Protein AF-A0A2N3BMI3-F1 (afdb_monomer_lite)

pLDDT: mean 97.52, std 2.23, range [83.62, 98.81]

Foldseek 3Di:
DEFQDCVCVVVVVVVVVVPDDPPRRDDDDYDYDDDPDPVDGDDDDDDDDDD

Radius of gyration: 12.15 Å; chains: 1; bounding box: 32×15×35 Å

Structure (mmCIF, N/CA/C/O backbone):
data_AF-A0A2N3BMI3-F1
#
_entry.id   AF-A0A2N3BMI3-F1
#
loop_
_atom_site.group_PDB
_atom_site.id
_atom_site.type_symbol
_atom_site.label_atom_id
_atom_site.label_alt_id
_atom_site.label_comp_id
_atom_site.label_asym_id
_atom_site.label_entity_id
_atom_site.label_seq_id
_atom_site.pdbx_PDB_ins_code
_atom_site.Cartn_x
_atom_site.Cartn_y
_atom_site.Cartn_z
_atom_site.occupancy
_atom_site.B_iso_or_equiv
_atom_site.auth_seq_id
_atom_site.auth_comp_id
_atom_site.auth_asym_id
_atom_site.auth_atom_id
_atom_site.pdbx_PDB_model_num
ATOM 1 N N . ILE A 1 1 ? 1.726 3.023 1.705 1.00 98.31 1 ILE A N 1
ATOM 2 C CA . ILE A 1 1 ? 1.992 1.880 0.811 1.00 98.31 1 ILE A CA 1
ATOM 3 C C . ILE A 1 1 ? 2.858 2.369 -0.320 1.00 98.31 1 ILE A C 1
ATOM 5 O O . ILE A 1 1 ? 2.524 3.373 -0.938 1.00 98.31 1 ILE A O 1
ATOM 9 N N . TRP A 1 2 ? 3.978 1.696 -0.521 1.00 98.69 2 TRP A N 1
ATOM 10 C CA . TRP A 1 2 ? 4.961 2.052 -1.527 1.00 98.69 2 TRP A CA 1
ATOM 11 C C . TRP A 1 2 ? 4.872 1.061 -2.675 1.00 98.69 2 TRP A C 1
ATOM 13 O O . TRP A 1 2 ? 4.943 -0.142 -2.441 1.00 98.69 2 TRP A O 1
ATOM 23 N N . LEU A 1 3 ? 4.666 1.568 -3.885 1.00 98.81 3 LEU A N 1
ATOM 24 C CA . LEU A 1 3 ? 4.733 0.789 -5.118 1.00 98.81 3 LEU A CA 1
ATOM 25 C C . LEU A 1 3 ? 6.085 1.022 -5.780 1.00 98.81 3 LEU A C 1
ATOM 27 O O . LEU A 1 3 ? 6.592 2.143 -5.749 1.00 98.81 3 LEU A O 1
ATOM 31 N N . ALA A 1 4 ? 6.649 -0.021 -6.383 1.00 98.62 4 ALA A N 1
ATOM 32 C CA . ALA A 1 4 ? 7.858 0.123 -7.188 1.00 98.62 4 ALA A CA 1
ATOM 33 C C . ALA A 1 4 ? 7.592 0.888 -8.500 1.00 98.62 4 ALA A C 1
ATOM 35 O O . ALA A 1 4 ? 8.484 1.574 -8.990 1.00 98.62 4 ALA A O 1
ATOM 36 N N . ASP A 1 5 ? 6.368 0.785 -9.031 1.00 98.38 5 ASP A N 1
ATOM 37 C CA . ASP A 1 5 ? 5.887 1.467 -10.236 1.00 98.38 5 ASP A CA 1
ATOM 38 C C . ASP A 1 5 ? 4.394 1.811 -10.066 1.00 98.38 5 ASP A C 1
ATOM 40 O O . ASP A 1 5 ? 3.588 0.960 -9.671 1.00 98.38 5 ASP A O 1
ATOM 44 N N . MET A 1 6 ? 3.999 3.056 -10.343 1.00 98.44 6 MET A N 1
ATOM 45 C CA . MET A 1 6 ? 2.599 3.492 -10.272 1.00 98.44 6 MET A CA 1
ATOM 46 C C . MET A 1 6 ? 1.690 2.818 -11.319 1.00 98.44 6 MET A C 1
ATOM 48 O O . MET A 1 6 ? 0.465 2.862 -11.183 1.00 98.44 6 MET A O 1
ATOM 52 N N . ALA A 1 7 ? 2.244 2.141 -12.328 1.00 98.50 7 ALA A N 1
ATOM 53 C CA . ALA A 1 7 ? 1.490 1.287 -13.245 1.00 98.50 7 ALA A CA 1
ATOM 54 C C . ALA A 1 7 ? 0.730 0.162 -12.514 1.00 98.50 7 ALA A C 1
ATOM 56 O O . ALA A 1 7 ? -0.372 -0.203 -12.926 1.00 98.50 7 ALA A O 1
ATOM 57 N N . ASP A 1 8 ? 1.259 -0.319 -11.384 1.00 98.50 8 ASP A N 1
ATOM 58 C CA . ASP A 1 8 ? 0.652 -1.390 -10.584 1.00 98.50 8 ASP A CA 1
ATOM 59 C C . ASP A 1 8 ? -0.459 -0.873 -9.635 1.00 98.50 8 ASP A C 1
ATOM 61 O O . ASP A 1 8 ? -1.059 -1.643 -8.881 1.00 98.50 8 ASP A O 1
ATOM 65 N N . PHE A 1 9 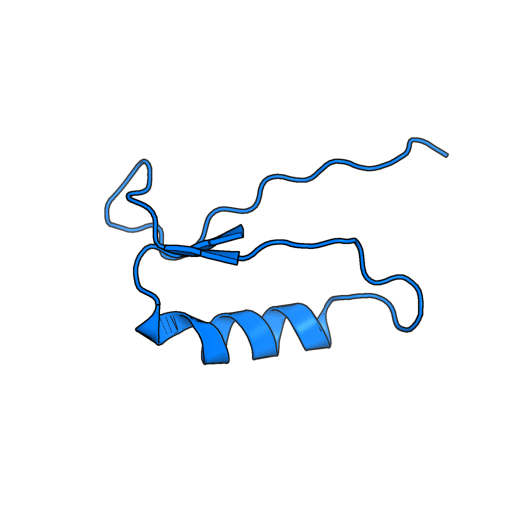? -0.786 0.430 -9.655 1.00 98.38 9 PHE A N 1
ATOM 66 C CA . PHE A 1 9 ? -1.731 1.050 -8.713 1.00 98.38 9 PHE A CA 1
ATOM 67 C C . PHE A 1 9 ? -3.137 0.444 -8.760 1.00 98.38 9 PHE A C 1
ATOM 69 O O . PHE A 1 9 ? -3.743 0.195 -7.716 1.00 98.38 9 PHE A O 1
ATOM 76 N N . ALA A 1 10 ? -3.666 0.197 -9.960 1.00 98.56 10 ALA A N 1
ATOM 77 C CA . ALA A 1 10 ? -5.000 -0.380 -10.118 1.00 98.56 10 ALA A CA 1
ATOM 78 C C . ALA A 1 10 ? -5.048 -1.841 -9.644 1.00 98.56 10 ALA A C 1
ATOM 80 O O . ALA A 1 10 ? -5.975 -2.223 -8.931 1.00 98.56 10 ALA A O 1
ATOM 81 N N . GLU A 1 11 ? -4.032 -2.635 -9.993 1.00 98.56 11 GLU A N 1
ATOM 82 C CA . GLU A 1 11 ? -3.910 -4.038 -9.579 1.00 98.56 11 GLU A CA 1
ATOM 83 C C . GLU A 1 11 ? -3.813 -4.148 -8.054 1.00 98.56 11 GLU A C 1
ATOM 85 O O . GLU A 1 11 ? -4.547 -4.909 -7.421 1.00 98.56 11 GLU A O 1
ATOM 90 N N . MET A 1 12 ? -2.972 -3.313 -7.445 1.00 98.44 12 MET A N 1
ATOM 91 C CA . MET A 1 12 ? -2.818 -3.271 -6.001 1.00 98.44 12 MET A CA 1
ATOM 92 C C . MET A 1 12 ? -4.110 -2.844 -5.288 1.00 98.44 12 MET A C 1
ATOM 94 O O . MET A 1 12 ? -4.467 -3.439 -4.267 1.00 98.44 12 MET A O 1
ATOM 98 N N . ASN A 1 13 ? -4.834 -1.849 -5.816 1.00 98.19 13 ASN A N 1
ATOM 99 C CA . ASN A 1 13 ? -6.103 -1.422 -5.225 1.00 98.19 13 ASN A CA 1
ATOM 100 C C . ASN A 1 13 ? -7.175 -2.508 -5.309 1.00 98.19 13 ASN A C 1
ATOM 102 O O . ASN A 1 13 ? -7.889 -2.695 -4.334 1.00 98.19 13 ASN A O 1
ATOM 106 N N . ALA A 1 14 ? -7.244 -3.278 -6.398 1.00 98.38 14 ALA A N 1
ATOM 107 C CA . ALA A 1 14 ? -8.199 -4.382 -6.502 1.00 98.38 14 ALA A CA 1
ATOM 108 C C . ALA A 1 14 ? -8.008 -5.421 -5.380 1.00 98.38 14 ALA A C 1
ATOM 110 O O . ALA A 1 14 ? -8.982 -5.889 -4.789 1.00 98.38 14 ALA A O 1
ATOM 111 N N . VAL A 1 15 ? -6.754 -5.745 -5.041 1.00 98.31 15 VAL A N 1
ATOM 112 C CA . VAL A 1 15 ? -6.434 -6.645 -3.920 1.00 98.31 15 VAL A CA 1
ATOM 113 C C . VAL A 1 15 ? -6.733 -5.984 -2.573 1.00 98.31 15 VAL A C 1
ATOM 115 O O . VAL A 1 15 ? -7.320 -6.615 -1.695 1.00 98.31 15 VAL A O 1
ATOM 118 N N . TRP A 1 16 ? -6.352 -4.715 -2.401 1.00 98.12 16 TRP A N 1
ATOM 119 C CA . TRP A 1 16 ? -6.589 -3.962 -1.168 1.00 98.12 16 TRP A CA 1
ATOM 120 C C . TRP A 1 16 ? -8.083 -3.837 -0.846 1.00 98.12 16 TRP A C 1
ATOM 122 O O . TRP A 1 16 ? -8.490 -4.157 0.268 1.00 98.12 16 TRP A O 1
ATOM 132 N N . ASP A 1 17 ? -8.892 -3.424 -1.821 1.00 96.88 17 ASP A N 1
ATOM 133 C CA . ASP A 1 17 ? -10.331 -3.192 -1.670 1.00 96.88 17 ASP A CA 1
ATOM 134 C C . ASP A 1 17 ? -11.088 -4.489 -1.355 1.00 96.88 17 ASP A C 1
ATOM 136 O O . ASP A 1 17 ? -12.059 -4.470 -0.601 1.00 96.88 17 ASP A O 1
ATOM 140 N N . GLY A 1 18 ? -10.617 -5.628 -1.876 1.00 97.69 18 GLY A N 1
ATOM 141 C CA . GLY A 1 18 ? -11.153 -6.947 -1.535 1.00 97.69 18 GLY A CA 1
ATOM 142 C C . GLY A 1 18 ? -10.745 -7.459 -0.148 1.00 97.69 18 GLY A C 1
ATOM 143 O O . GLY A 1 18 ? -11.409 -8.342 0.392 1.00 97.69 18 GLY A O 1
ATOM 144 N N . TRP A 1 19 ? -9.664 -6.929 0.432 1.00 97.44 19 TRP A N 1
ATOM 145 C CA . TRP A 1 19 ? -9.128 -7.366 1.724 1.00 97.44 19 TRP A CA 1
ATOM 146 C C . TRP A 1 19 ? -9.605 -6.508 2.904 1.00 97.44 19 TRP A C 1
ATOM 148 O O . TRP A 1 19 ? -9.826 -7.038 3.995 1.00 97.44 19 TRP A O 1
ATOM 158 N N . VAL A 1 20 ? -9.758 -5.191 2.723 1.00 97.12 20 VAL A N 1
ATOM 159 C CA . VAL A 1 20 ? -10.134 -4.292 3.825 1.00 97.12 20 VAL A CA 1
ATOM 160 C C . VAL A 1 20 ? -11.552 -4.548 4.333 1.00 97.12 20 VAL A C 1
ATOM 162 O O . VAL A 1 20 ? -12.499 -4.719 3.570 1.00 97.12 20 VAL A O 1
ATOM 165 N N . ALA A 1 21 ? -11.717 -4.510 5.657 1.00 95.44 21 ALA A N 1
ATOM 166 C CA 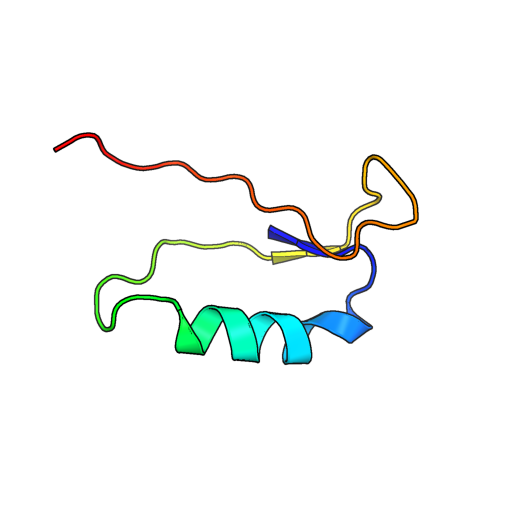. ALA A 1 21 ? -13.025 -4.653 6.283 1.00 95.44 21 ALA A CA 1
ATOM 167 C C . ALA A 1 21 ? -13.924 -3.435 5.969 1.00 95.44 21 ALA A C 1
ATOM 169 O O . ALA A 1 21 ? -13.533 -2.295 6.261 1.00 95.44 21 ALA A O 1
ATOM 170 N N . PRO A 1 22 ? -15.145 -3.638 5.434 1.00 94.94 22 PRO A N 1
ATOM 171 C CA . PRO A 1 22 ? -16.078 -2.546 5.173 1.00 94.94 22 PRO A CA 1
ATOM 172 C C . PRO A 1 22 ? -16.352 -1.707 6.428 1.00 94.94 22 PRO A C 1
ATOM 174 O O . PRO A 1 22 ? -16.551 -2.232 7.526 1.00 94.94 22 PRO A O 1
ATOM 177 N N . GLY A 1 23 ? -16.330 -0.382 6.272 1.00 96.44 23 GLY A N 1
ATOM 178 C CA . GLY A 1 23 ? -16.518 0.573 7.372 1.00 96.44 23 GLY A CA 1
ATOM 179 C C . GLY A 1 23 ? -15.334 0.705 8.340 1.00 96.44 23 GLY A C 1
ATOM 180 O O . GLY A 1 23 ? -15.374 1.568 9.209 1.00 96.44 23 GLY A O 1
ATOM 181 N N . HIS A 1 24 ? -14.277 -0.097 8.175 1.00 95.88 24 HIS A N 1
ATOM 182 C CA . HIS A 1 24 ? -13.098 -0.123 9.051 1.00 95.88 24 HIS A CA 1
ATOM 183 C C . HIS A 1 24 ? -11.787 -0.023 8.255 1.00 95.88 24 HIS A C 1
ATOM 185 O O . HIS A 1 24 ? -10.737 -0.484 8.701 1.00 95.88 24 HIS A O 1
ATOM 191 N N . ALA A 1 25 ? -11.837 0.567 7.057 1.00 97.06 25 ALA A N 1
ATOM 192 C CA . ALA A 1 25 ? -10.643 0.809 6.261 1.00 97.06 25 ALA A CA 1
ATOM 193 C C . ALA A 1 25 ? -9.700 1.778 7.007 1.00 97.06 25 ALA A C 1
ATOM 195 O O . ALA A 1 25 ? -10.154 2.830 7.469 1.00 97.06 25 ALA A O 1
ATOM 196 N N . PRO A 1 26 ? -8.399 1.461 7.137 1.00 97.62 26 PRO A N 1
ATOM 197 C CA . PRO A 1 26 ? -7.461 2.354 7.800 1.00 97.62 26 PRO A CA 1
ATOM 198 C C . PRO A 1 26 ? -7.212 3.601 6.946 1.00 97.62 26 PRO A C 1
ATOM 200 O O . PRO A 1 26 ? -7.292 3.562 5.715 1.00 97.62 26 PRO A O 1
ATOM 203 N N . ALA A 1 27 ? -6.824 4.701 7.594 1.00 97.62 27 ALA A N 1
ATOM 204 C CA . ALA A 1 27 ? -6.223 5.819 6.878 1.00 97.62 27 ALA A CA 1
ATOM 205 C C . ALA A 1 27 ? -4.983 5.321 6.115 1.00 97.62 27 ALA A C 1
ATOM 207 O O . ALA A 1 27 ? -4.144 4.607 6.669 1.00 97.62 27 ALA A O 1
ATOM 208 N N . ARG A 1 28 ? -4.869 5.689 4.836 1.00 98.06 28 ARG A N 1
ATOM 209 C CA . ARG A 1 28 ? -3.807 5.201 3.953 1.00 98.06 28 ARG A CA 1
ATOM 210 C C . ARG A 1 28 ? -3.285 6.305 3.043 1.00 98.06 28 ARG A C 1
ATOM 212 O O . ARG A 1 28 ? -4.061 7.075 2.490 1.00 98.06 28 ARG A O 1
ATOM 219 N N . ALA A 1 29 ? -1.973 6.296 2.825 1.00 97.81 29 ALA A N 1
ATOM 220 C CA . ALA A 1 29 ? -1.310 6.999 1.732 1.00 97.81 29 ALA A CA 1
ATOM 221 C C . ALA A 1 29 ? -0.638 5.986 0.794 1.00 97.81 29 ALA A C 1
ATOM 223 O O . ALA A 1 29 ? -0.107 4.972 1.265 1.00 97.81 29 ALA A O 1
ATOM 224 N N . THR A 1 30 ? -0.634 6.271 -0.507 1.00 98.56 30 THR A N 1
ATOM 225 C CA . THR A 1 30 ? 0.038 5.453 -1.525 1.00 98.56 30 THR A CA 1
ATOM 226 C C . TH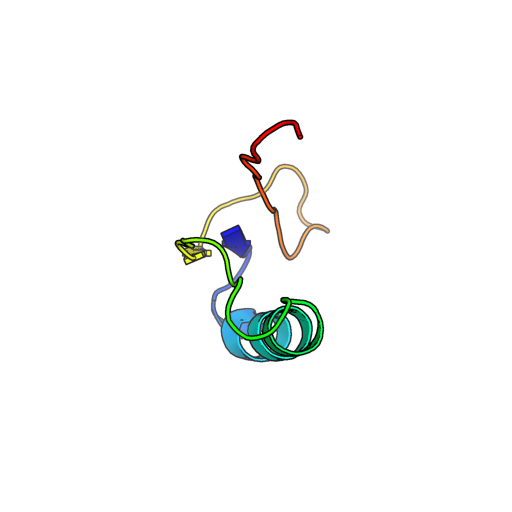R A 1 30 ? 0.897 6.343 -2.414 1.00 98.56 30 THR A C 1
ATOM 228 O O . THR A 1 30 ? 0.464 7.428 -2.794 1.00 98.56 30 THR A O 1
ATOM 231 N N . GLY A 1 31 ? 2.108 5.890 -2.727 1.00 98.12 31 GLY A N 1
ATOM 232 C CA . GLY A 1 31 ? 3.050 6.594 -3.590 1.00 98.12 31 GLY A CA 1
ATOM 233 C C . GLY A 1 31 ? 4.062 5.634 -4.204 1.00 98.12 31 GLY A C 1
ATOM 234 O O . GLY A 1 31 ? 4.150 4.474 -3.800 1.00 98.12 31 GLY A O 1
ATOM 235 N N . GLU A 1 32 ? 4.814 6.125 -5.180 1.00 98.69 32 GLU A N 1
ATOM 236 C CA . GLU A 1 32 ? 5.905 5.376 -5.804 1.00 98.69 32 GLU A CA 1
ATOM 237 C C . GLU A 1 32 ? 7.213 5.586 -5.026 1.00 98.69 32 GLU A C 1
ATOM 239 O O . GLU A 1 32 ? 7.513 6.710 -4.612 1.00 98.69 32 GLU A O 1
ATOM 244 N N . ALA A 1 33 ? 7.987 4.521 -4.807 1.00 98.44 33 ALA A N 1
ATOM 245 C CA . ALA A 1 33 ? 9.309 4.586 -4.188 1.00 98.44 33 ALA A CA 1
ATOM 246 C C . ALA A 1 33 ? 10.198 3.408 -4.620 1.00 98.44 33 ALA A C 1
ATOM 248 O O . ALA A 1 33 ? 9.716 2.322 -4.929 1.00 98.44 33 ALA A O 1
ATOM 249 N N . LYS A 1 34 ? 11.524 3.597 -4.566 1.00 98.31 34 LYS A N 1
ATOM 250 C CA .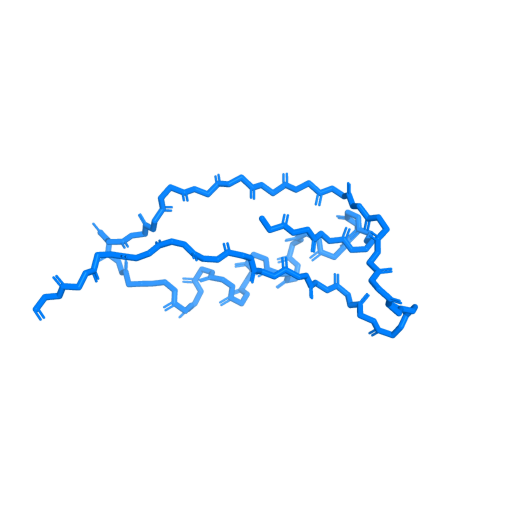 LYS A 1 34 ? 12.478 2.485 -4.711 1.00 98.31 34 LYS A CA 1
ATOM 251 C C . LYS A 1 34 ? 12.404 1.576 -3.484 1.00 98.31 34 LYS A C 1
ATOM 253 O O . LYS A 1 34 ? 12.496 2.069 -2.362 1.00 98.31 34 LYS A O 1
ATOM 258 N N . LEU A 1 35 ? 12.283 0.270 -3.712 1.00 98.56 35 LEU A N 1
ATOM 259 C CA . LEU A 1 35 ? 12.179 -0.745 -2.660 1.00 98.56 35 LEU A CA 1
ATOM 260 C C . LEU A 1 35 ? 13.520 -1.462 -2.428 1.00 98.56 35 LEU A C 1
ATOM 262 O O . LEU A 1 35 ? 14.478 -1.279 -3.180 1.00 98.56 35 LEU A O 1
ATOM 266 N N . ALA A 1 36 ? 13.594 -2.276 -1.370 1.00 98.06 36 ALA A N 1
ATOM 267 C CA . ALA A 1 36 ? 14.835 -2.924 -0.933 1.00 98.06 36 ALA A CA 1
ATOM 268 C C . ALA A 1 36 ? 15.448 -3.894 -1.963 1.00 98.06 36 ALA A C 1
ATOM 270 O O . ALA A 1 36 ? 16.667 -4.063 -1.997 1.00 98.06 36 ALA A O 1
ATOM 271 N N . THR A 1 37 ? 14.620 -4.534 -2.793 1.00 97.56 37 THR A N 1
ATOM 272 C CA . THR A 1 37 ? 15.057 -5.430 -3.873 1.00 97.56 37 THR A CA 1
ATOM 273 C C . THR A 1 37 ? 14.241 -5.149 -5.138 1.00 97.56 37 THR A C 1
ATOM 275 O O . THR A 1 37 ? 13.098 -4.699 -5.017 1.00 97.56 37 THR A O 1
ATOM 278 N N . PRO A 1 38 ? 14.785 -5.405 -6.342 1.00 95.75 38 PRO A N 1
ATOM 279 C CA . PRO A 1 38 ?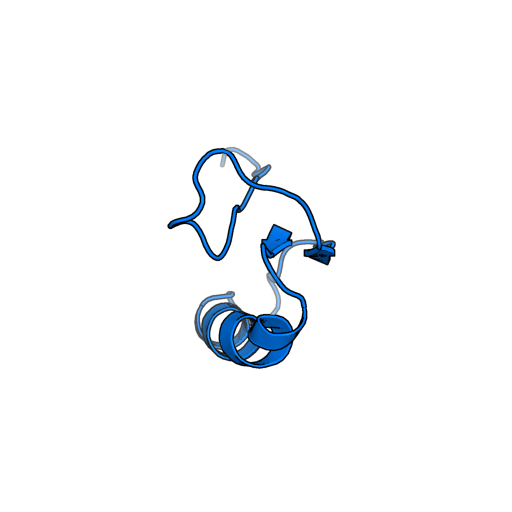 14.062 -5.170 -7.594 1.00 95.75 38 PRO A CA 1
ATOM 280 C C . PRO A 1 38 ? 12.863 -6.109 -7.797 1.00 95.75 38 PRO A C 1
ATOM 282 O O . PRO A 1 38 ? 11.988 -5.792 -8.595 1.00 95.75 38 PRO A O 1
ATOM 285 N N . ASP A 1 39 ? 12.804 -7.233 -7.079 1.00 97.81 39 ASP A N 1
ATOM 286 C CA . ASP A 1 39 ? 11.715 -8.209 -7.203 1.00 97.81 39 ASP A CA 1
ATOM 287 C C . ASP A 1 39 ? 10.454 -7.783 -6.428 1.00 97.81 39 ASP A C 1
ATOM 289 O O . ASP A 1 39 ? 9.370 -8.337 -6.623 1.00 97.81 39 ASP A O 1
ATOM 293 N N . TYR A 1 40 ? 10.569 -6.801 -5.528 1.00 98.44 40 TYR A N 1
ATOM 294 C CA . TYR A 1 40 ? 9.427 -6.285 -4.781 1.00 98.44 40 TYR A CA 1
ATOM 295 C C . TYR A 1 40 ? 8.620 -5.315 -5.638 1.00 98.44 40 TYR A C 1
ATOM 297 O O . TYR A 1 40 ? 9.154 -4.345 -6.169 1.00 98.44 40 TYR A O 1
ATOM 305 N N . ARG A 1 41 ? 7.306 -5.543 -5.710 1.00 98.31 41 ARG A N 1
ATOM 306 C CA . ARG A 1 41 ? 6.359 -4.643 -6.394 1.00 98.31 41 ARG A CA 1
ATOM 307 C C . ARG A 1 41 ? 5.630 -3.708 -5.428 1.00 98.31 41 ARG A C 1
ATOM 309 O O . ARG A 1 41 ? 5.214 -2.619 -5.815 1.00 98.31 41 ARG A O 1
ATOM 316 N N . VAL A 1 42 ? 5.502 -4.110 -4.161 1.00 98.50 42 VAL A N 1
ATOM 317 C CA . VAL A 1 42 ? 4.794 -3.359 -3.118 1.00 98.50 42 VAL A CA 1
ATOM 318 C C . VAL A 1 42 ? 5.446 -3.551 -1.747 1.00 98.50 42 VAL A C 1
ATOM 320 O O . VAL A 1 42 ? 5.863 -4.653 -1.401 1.00 98.50 42 VAL A O 1
ATOM 323 N N . GLU A 1 43 ? 5.480 -2.490 -0.943 1.00 98.62 43 GLU A N 1
ATOM 324 C CA . GLU A 1 43 ? 5.833 -2.519 0.478 1.00 98.62 43 GLU A CA 1
ATOM 325 C C . GLU A 1 43 ? 4.739 -1.837 1.318 1.00 98.62 43 GLU A C 1
ATOM 327 O O . GLU A 1 43 ? 4.271 -0.731 1.013 1.00 98.62 43 GLU A O 1
ATOM 332 N N . VAL A 1 44 ? 4.313 -2.494 2.400 1.00 98.44 44 VAL A N 1
ATOM 333 C CA . VAL A 1 44 ? 3.238 -2.019 3.283 1.00 98.44 44 VAL A CA 1
ATOM 334 C C . VAL A 1 44 ? 3.768 -1.868 4.705 1.00 98.44 44 VAL A C 1
ATOM 336 O O . VAL A 1 44 ? 4.125 -2.846 5.351 1.00 98.44 44 VAL A O 1
ATOM 339 N N . ILE A 1 45 ? 3.764 -0.633 5.207 1.00 98.38 45 ILE A N 1
ATOM 340 C CA . ILE A 1 45 ? 4.052 -0.308 6.607 1.00 98.38 45 ILE A CA 1
ATOM 341 C C . ILE A 1 45 ? 2.716 -0.072 7.311 1.00 98.38 45 ILE A C 1
ATOM 343 O O . ILE A 1 45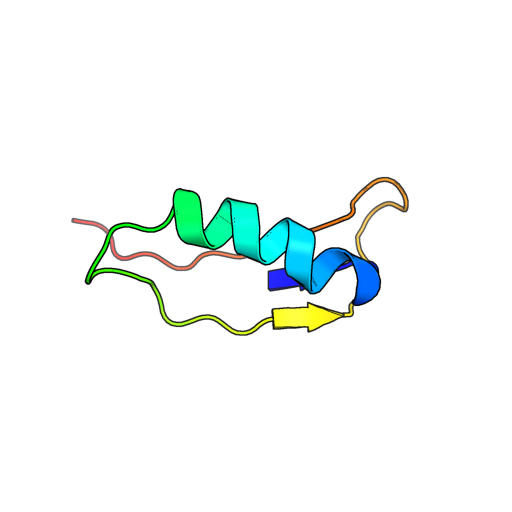 ? 1.885 0.693 6.815 1.00 98.38 45 ILE A O 1
ATOM 347 N N . VAL A 1 46 ? 2.507 -0.734 8.451 1.00 97.94 46 VAL A N 1
ATOM 348 C CA . VAL A 1 46 ? 1.235 -0.723 9.183 1.00 97.94 46 VAL A CA 1
ATOM 349 C C . VAL A 1 46 ? 1.441 -0.197 10.598 1.00 97.94 46 VAL A C 1
ATOM 351 O O . VAL A 1 46 ? 2.376 -0.582 11.294 1.00 97.94 46 VAL A O 1
ATOM 354 N N . THR A 1 47 ? 0.520 0.653 11.041 1.00 98.12 47 THR A N 1
ATOM 355 C CA . THR A 1 47 ? 0.306 0.968 12.456 1.00 98.12 47 THR A CA 1
ATOM 356 C C . THR A 1 47 ? -1.094 0.502 12.828 1.00 98.12 47 THR A C 1
ATOM 358 O O . THR A 1 47 ? -2.047 0.787 12.105 1.00 98.12 47 THR A O 1
ATOM 361 N N . ALA A 1 48 ? -1.217 -0.220 13.938 1.00 97.31 48 ALA A N 1
ATOM 362 C CA . ALA A 1 48 ? -2.483 -0.751 14.429 1.00 97.31 48 ALA A CA 1
ATOM 363 C C . ALA A 1 48 ? -2.596 -0.538 15.942 1.00 97.31 48 ALA A C 1
ATOM 365 O O . ALA A 1 48 ? -1.585 -0.469 16.643 1.00 97.31 48 ALA A O 1
ATOM 366 N N . ALA A 1 49 ? -3.827 -0.434 16.438 1.00 96.81 49 ALA A N 1
ATOM 367 C CA . ALA A 1 49 ? -4.095 -0.463 17.871 1.00 96.81 49 ALA A CA 1
ATOM 368 C C . ALA A 1 49 ? -4.009 -1.905 18.399 1.00 96.81 49 ALA A C 1
ATOM 370 O O . ALA A 1 49 ? -4.324 -2.850 17.675 1.00 96.81 49 ALA A O 1
ATOM 371 N N . GLN A 1 50 ? -3.617 -2.068 19.662 1.00 93.81 50 GLN A N 1
ATOM 372 C CA . GLN A 1 50 ? -3.716 -3.340 20.379 1.00 93.81 50 GLN A CA 1
ATOM 373 C C . GLN A 1 50 ? -5.014 -3.341 21.199 1.00 93.81 50 GLN A C 1
ATOM 375 O O . GLN A 1 50 ? -5.223 -2.423 21.995 1.00 93.81 50 GLN A O 1
ATOM 380 N N . GLY A 1 51 ? -5.877 -4.332 20.956 1.00 83.62 51 GLY A N 1
ATOM 381 C CA . GLY A 1 51 ? -7.152 -4.539 21.656 1.00 83.62 51 GLY A CA 1
ATOM 382 C C . GLY A 1 51 ? -7.090 -5.611 22.731 1.00 83.62 51 GLY A C 1
ATOM 383 O O . GLY A 1 51 ? -6.104 -6.384 22.739 1.00 83.62 51 GLY A O 1
#

Sequence (51 aa):
IWLADMADFAEMNAVWDGWVAPGHAPARATGEAKLATPDYRVEVIVTAAQG

Secondary structure (DSSP, 8-state):
-EES-GGGHHHHHHHHHHHSPTT-PPP---EE---SSTT-SEE--------